Protein AF-A0A959QXX7-F1 (afdb_monomer_lite)

Structure (mmCIF, N/CA/C/O backbone):
data_AF-A0A959QXX7-F1
#
_entry.id   AF-A0A959QXX7-F1
#
loop_
_atom_site.group_PDB
_atom_site.id
_atom_site.type_symbol
_atom_site.label_atom_id
_atom_site.label_alt_id
_atom_site.label_comp_id
_atom_site.label_asym_id
_atom_site.label_entity_id
_atom_site.label_seq_id
_atom_site.pdbx_PDB_ins_code
_atom_site.Cartn_x
_atom_site.Cartn_y
_atom_site.Cartn_z
_atom_site.occupancy
_atom_site.B_iso_or_equiv
_atom_site.auth_seq_id
_atom_site.auth_comp_id
_atom_site.auth_asym_id
_atom_site.auth_atom_id
_atom_site.pdbx_PDB_model_num
ATOM 1 N N . MET A 1 1 ? -19.538 3.947 25.540 1.00 48.78 1 MET A N 1
ATOM 2 C CA . MET A 1 1 ? -19.580 2.472 25.469 1.00 48.78 1 MET A CA 1
ATOM 3 C C . MET A 1 1 ? -18.160 1.933 25.511 1.00 48.78 1 MET A C 1
ATOM 5 O O . MET A 1 1 ? -17.312 2.481 24.821 1.00 48.78 1 MET A O 1
ATOM 9 N N . SER A 1 2 ? -17.869 0.932 26.348 1.00 59.78 2 SER A N 1
ATOM 10 C CA . SER A 1 2 ? -16.545 0.296 26.402 1.00 59.78 2 SER A CA 1
ATOM 11 C C . SER A 1 2 ? -16.569 -1.019 25.629 1.00 59.78 2 SER A C 1
ATOM 13 O O . SER A 1 2 ? -17.333 -1.920 25.980 1.00 59.78 2 SER A O 1
ATOM 15 N N . ILE A 1 3 ? -15.719 -1.147 24.611 1.00 69.38 3 ILE A N 1
ATOM 16 C CA . ILE A 1 3 ? -15.466 -2.434 23.955 1.00 69.38 3 ILE A CA 1
ATOM 17 C C . ILE A 1 3 ? -14.959 -3.412 25.021 1.00 69.38 3 ILE A C 1
ATOM 19 O O . ILE A 1 3 ? -14.098 -3.061 25.828 1.00 69.38 3 ILE A O 1
ATOM 23 N N . SER A 1 4 ? -15.487 -4.639 25.036 1.00 77.62 4 SER A N 1
ATOM 24 C CA . SER A 1 4 ? -14.953 -5.693 25.902 1.00 77.62 4 SER A CA 1
ATOM 25 C C . SER A 1 4 ? -13.479 -5.928 25.575 1.00 77.62 4 SER A C 1
ATOM 27 O O . SER A 1 4 ? -13.131 -6.159 24.418 1.00 77.62 4 SER A O 1
ATOM 29 N N . GLU A 1 5 ? -12.613 -5.913 26.587 1.00 77.19 5 GLU A N 1
ATOM 30 C CA . GLU A 1 5 ? -11.161 -6.021 26.411 1.00 77.19 5 GLU A CA 1
ATOM 31 C C . GLU A 1 5 ? -10.751 -7.268 25.609 1.00 77.19 5 GLU A C 1
ATOM 33 O O . GLU A 1 5 ? -9.861 -7.198 24.765 1.00 77.19 5 GLU A O 1
ATOM 38 N N . LYS A 1 6 ? -11.475 -8.385 25.766 1.00 79.06 6 LYS A N 1
ATOM 39 C CA . LYS A 1 6 ? -11.270 -9.599 24.956 1.00 79.06 6 LYS A CA 1
ATOM 40 C C . LYS A 1 6 ? -11.526 -9.359 23.467 1.00 79.06 6 LYS A C 1
ATOM 42 O O . LYS A 1 6 ? -10.689 -9.704 22.639 1.00 79.06 6 LYS A O 1
ATOM 47 N N . LYS A 1 7 ? -12.648 -8.718 23.138 1.00 79.00 7 LYS A N 1
ATOM 48 C CA . LYS A 1 7 ? -13.046 -8.423 21.755 1.00 79.00 7 LYS A CA 1
ATOM 49 C C . LYS A 1 7 ? -12.116 -7.392 21.114 1.00 79.00 7 LYS A C 1
ATOM 51 O O . LYS A 1 7 ? -11.762 -7.514 19.947 1.00 79.00 7 LYS A O 1
ATOM 56 N N . PHE A 1 8 ? -11.648 -6.420 21.896 1.00 81.44 8 PHE A N 1
ATOM 57 C CA . PHE A 1 8 ? -10.632 -5.470 21.452 1.00 81.44 8 PHE A CA 1
ATOM 58 C C . PHE A 1 8 ? -9.317 -6.172 21.080 1.00 81.44 8 PHE A C 1
ATOM 60 O O . PHE A 1 8 ? -8.781 -5.935 19.997 1.00 81.44 8 PHE A O 1
ATOM 67 N N . GLN A 1 9 ? -8.827 -7.079 21.935 1.00 82.19 9 GLN A N 1
ATOM 68 C CA . GLN A 1 9 ? -7.602 -7.843 21.672 1.00 82.19 9 GLN A CA 1
ATOM 69 C C . GLN A 1 9 ? -7.723 -8.751 20.440 1.00 82.19 9 GLN A C 1
ATOM 71 O O . GLN A 1 9 ? -6.764 -8.863 19.675 1.00 82.19 9 GLN A O 1
ATOM 76 N N . GLU A 1 10 ? -8.891 -9.355 20.212 1.00 85.19 10 GLU A N 1
ATOM 77 C CA . GLU A 1 10 ? -9.166 -10.147 19.006 1.00 85.19 10 GLU A CA 1
ATOM 78 C C . GLU A 1 10 ? -9.093 -9.299 17.731 1.00 85.19 10 GLU A C 1
ATOM 80 O O . GLU A 1 10 ? -8.433 -9.694 16.767 1.00 85.19 10 GLU A O 1
ATOM 85 N N . ILE A 1 11 ? -9.699 -8.108 17.739 1.00 83.94 11 ILE A N 1
ATOM 86 C CA . ILE A 1 11 ? -9.718 -7.208 16.578 1.00 83.94 11 ILE A CA 1
ATOM 87 C C . ILE A 1 11 ? -8.306 -6.705 16.238 1.00 83.94 11 ILE A C 1
ATOM 89 O O . ILE A 1 11 ? -7.951 -6.623 15.063 1.00 83.94 11 ILE A O 1
ATOM 93 N N . ILE A 1 12 ? -7.465 -6.407 17.235 1.00 86.81 12 ILE A N 1
ATOM 94 C CA . ILE A 1 12 ? -6.100 -5.906 16.994 1.00 86.81 12 ILE A CA 1
ATOM 95 C C . ILE A 1 12 ? -5.054 -7.013 16.795 1.00 86.81 12 ILE A C 1
ATOM 97 O O . ILE A 1 12 ? -3.938 -6.712 16.366 1.00 86.81 12 ILE A O 1
ATOM 101 N N . ALA A 1 13 ? -5.371 -8.281 17.084 1.00 85.81 13 ALA A N 1
ATOM 102 C CA . ALA A 1 13 ? -4.467 -9.426 16.941 1.00 85.81 13 ALA A CA 1
ATOM 103 C C . ALA A 1 13 ? -3.700 -9.502 15.601 1.00 85.81 13 ALA A C 1
ATOM 105 O O . ALA A 1 13 ? -2.492 -9.766 15.646 1.00 85.81 13 ALA A O 1
ATOM 106 N N . PRO A 1 14 ? -4.318 -9.238 14.428 1.00 86.56 14 PRO A N 1
ATOM 107 C CA . PRO A 1 14 ? -3.614 -9.294 13.147 1.00 86.56 14 PRO A CA 1
ATOM 108 C C . PRO A 1 14 ? -2.601 -8.153 12.935 1.00 86.56 14 PRO A C 1
ATOM 110 O O . PRO A 1 14 ? -1.813 -8.205 11.990 1.00 86.56 14 PRO A O 1
ATOM 113 N N . LEU A 1 15 ? -2.561 -7.129 13.798 1.00 85.94 15 LEU A N 1
ATOM 114 C CA . LEU A 1 15 ? -1.573 -6.055 13.700 1.00 85.94 15 LEU A CA 1
ATOM 115 C C . LEU A 1 15 ? -0.197 -6.456 14.267 1.00 85.94 15 LEU A C 1
ATOM 117 O O . LEU A 1 15 ? -0.089 -7.165 15.277 1.00 85.94 15 LEU A O 1
ATOM 121 N N . PRO A 1 16 ? 0.903 -5.914 13.709 1.00 85.62 16 PRO A N 1
ATOM 122 C CA . PRO A 1 16 ? 2.227 -6.059 14.308 1.00 85.62 16 PRO A CA 1
ATOM 123 C C . PRO A 1 16 ? 2.265 -5.501 15.738 1.00 85.62 16 PRO A C 1
ATOM 125 O O . PRO A 1 16 ? 1.595 -4.512 16.041 1.00 85.62 16 PRO A O 1
ATOM 128 N N . ARG A 1 17 ? 3.104 -6.088 16.608 1.00 81.50 17 ARG A N 1
ATOM 129 C CA . ARG A 1 17 ? 3.233 -5.701 18.033 1.00 81.50 17 ARG A CA 1
ATOM 130 C C . ARG A 1 17 ? 3.343 -4.186 18.247 1.00 81.50 17 ARG A C 1
ATOM 132 O O . ARG A 1 17 ? 2.591 -3.635 19.039 1.00 81.50 17 ARG A O 1
ATOM 139 N N . LYS A 1 18 ? 4.190 -3.506 17.464 1.00 81.06 18 LYS A N 1
ATOM 140 C CA . LYS A 1 18 ? 4.381 -2.045 17.540 1.00 81.06 18 LYS A CA 1
ATOM 141 C C . LYS A 1 18 ? 3.080 -1.249 17.351 1.00 81.06 18 LYS A C 1
ATOM 143 O O . LYS A 1 18 ? 2.879 -0.233 18.005 1.00 81.06 18 LYS A O 1
ATOM 148 N N . HIS A 1 19 ? 2.192 -1.703 16.465 1.00 78.88 19 HIS A N 1
ATOM 149 C CA . HIS A 1 19 ? 0.908 -1.041 16.217 1.00 78.88 19 HIS A CA 1
ATOM 150 C C . HIS A 1 19 ? -0.119 -1.350 17.303 1.00 78.88 19 HIS A C 1
ATOM 152 O O . HIS A 1 19 ? -0.856 -0.452 17.701 1.00 78.88 19 HIS A O 1
ATOM 158 N N . ARG A 1 20 ? -0.126 -2.586 17.818 1.00 82.12 20 ARG A N 1
ATOM 159 C CA . ARG A 1 20 ? -0.969 -2.973 18.958 1.00 82.12 20 ARG A CA 1
ATOM 160 C C . ARG A 1 20 ? -0.647 -2.156 20.205 1.00 82.12 20 ARG A C 1
ATOM 162 O O . ARG A 1 20 ? -1.549 -1.631 20.840 1.00 82.12 20 ARG A O 1
ATOM 169 N N . GLU A 1 21 ? 0.635 -1.978 20.514 1.00 79.94 21 GLU A N 1
ATOM 170 C CA . GLU A 1 21 ? 1.068 -1.156 21.650 1.00 79.94 21 GLU A CA 1
ATOM 171 C C . GLU A 1 21 ? 0.661 0.312 21.501 1.00 79.94 21 GLU A C 1
ATOM 173 O O . GLU A 1 21 ? 0.264 0.933 22.484 1.00 79.94 21 GLU A O 1
ATOM 178 N N . LYS A 1 22 ? 0.716 0.861 20.279 1.00 79.31 22 LYS A N 1
ATOM 179 C CA . LYS A 1 22 ? 0.240 2.221 20.003 1.00 79.31 22 LYS A CA 1
ATOM 180 C C . LYS A 1 22 ? -1.262 2.339 20.275 1.00 79.31 22 LYS A C 1
ATOM 182 O O . LYS A 1 22 ? -1.649 3.244 21.003 1.00 79.31 22 LYS A O 1
ATOM 187 N N . LEU A 1 23 ? -2.062 1.399 19.762 1.00 79.50 23 LEU A N 1
ATOM 188 C CA . LEU A 1 23 ? -3.517 1.343 19.963 1.00 79.50 23 LEU A CA 1
ATOM 189 C C . LEU A 1 23 ? -3.912 1.183 21.435 1.00 79.50 23 LEU A C 1
ATOM 191 O O . LEU A 1 23 ? -4.837 1.851 21.877 1.00 79.50 23 LEU A O 1
ATOM 195 N N . ASN A 1 24 ? -3.186 0.360 22.198 1.00 74.81 24 ASN A N 1
ATOM 196 C CA . ASN A 1 24 ? -3.418 0.176 23.636 1.00 74.81 24 ASN A CA 1
ATOM 197 C C . ASN A 1 24 ? -3.127 1.445 24.459 1.00 74.81 24 ASN A C 1
ATOM 199 O O . ASN A 1 24 ? -3.660 1.599 25.552 1.00 74.81 24 ASN A O 1
ATOM 203 N N . ARG A 1 25 ? -2.237 2.323 23.976 1.00 67.69 25 ARG A N 1
ATOM 204 C CA . ARG A 1 25 ? -1.842 3.562 24.671 1.00 67.69 25 ARG A CA 1
ATOM 205 C C . ARG A 1 25 ? -2.661 4.778 24.243 1.00 67.69 25 ARG A C 1
ATOM 207 O O . ARG A 1 25 ? -2.755 5.735 25.004 1.00 67.69 25 ARG A O 1
ATOM 214 N N . SER A 1 26 ? -3.204 4.775 23.030 1.00 67.88 26 SER A N 1
ATOM 215 C CA . SER A 1 26 ? -4.039 5.861 22.517 1.00 67.88 26 SER A CA 1
ATOM 216 C C . SER A 1 26 ? -5.469 5.745 23.036 1.00 67.88 26 SER A C 1
ATOM 218 O O . SER A 1 26 ? -6.080 4.683 22.941 1.00 67.88 26 SER A O 1
ATOM 220 N N . MET A 1 27 ? -6.028 6.855 23.519 1.00 64.94 27 MET A N 1
ATOM 221 C CA . MET A 1 27 ? -7.466 6.963 23.749 1.00 64.94 27 MET A CA 1
ATOM 222 C C . MET A 1 27 ? -8.166 6.808 22.390 1.00 64.94 27 MET A C 1
ATOM 224 O O . MET A 1 27 ? -7.885 7.573 21.471 1.00 64.94 27 MET A O 1
ATOM 228 N N . LEU A 1 28 ? -8.996 5.773 22.229 1.00 69.75 28 LEU A N 1
ATOM 229 C CA . LEU A 1 28 ? -9.670 5.474 20.961 1.00 69.75 28 LEU A CA 1
ATOM 230 C C . LEU A 1 28 ? -10.682 6.578 20.647 1.00 69.75 28 LEU A C 1
ATOM 232 O O . LEU A 1 28 ? -11.799 6.569 21.162 1.00 69.75 28 LEU A O 1
ATOM 236 N N . ASN A 1 29 ? -10.282 7.529 19.810 1.00 79.81 29 ASN A N 1
ATOM 237 C CA . ASN A 1 29 ? -11.178 8.525 19.251 1.00 79.81 29 ASN A CA 1
ATOM 238 C C . ASN A 1 29 ? -11.661 8.054 17.873 1.00 79.81 29 ASN A C 1
ATOM 240 O O . ASN A 1 29 ? -10.868 7.605 17.044 1.00 79.81 29 ASN A O 1
ATOM 244 N N . VAL A 1 30 ? -12.967 8.160 17.632 1.00 81.38 30 VAL A N 1
ATOM 245 C CA . VAL A 1 30 ? -13.613 7.748 16.376 1.00 81.38 30 VAL A CA 1
ATOM 246 C C . VAL A 1 30 ? -13.002 8.505 15.193 1.00 81.38 30 VAL A C 1
ATOM 248 O O . VAL A 1 30 ? -12.652 7.893 14.189 1.00 81.38 30 VAL A O 1
ATOM 251 N N . THR A 1 31 ? -12.769 9.810 15.349 1.00 84.75 31 THR A N 1
ATOM 252 C CA . THR A 1 31 ? -12.179 10.655 14.301 1.00 84.75 31 THR A CA 1
ATOM 253 C C . THR A 1 31 ? -10.757 10.223 13.934 1.00 84.75 31 THR A C 1
ATOM 255 O O . THR A 1 31 ? -10.410 10.173 12.756 1.00 84.75 31 THR A O 1
ATOM 258 N N . ASP A 1 32 ? -9.941 9.850 14.925 1.00 85.38 32 ASP A N 1
ATOM 259 C CA . ASP A 1 32 ? -8.562 9.410 14.685 1.00 85.38 32 ASP A CA 1
ATOM 260 C C . ASP A 1 32 ? -8.530 8.053 13.966 1.00 85.38 32 ASP A C 1
ATOM 262 O O . ASP A 1 32 ? -7.727 7.847 13.056 1.00 85.38 32 ASP A O 1
ATOM 266 N N . LEU A 1 33 ? -9.428 7.132 14.337 1.00 84.62 33 LEU A N 1
ATOM 267 C CA . LEU A 1 33 ? -9.562 5.828 13.681 1.00 84.62 33 LEU A CA 1
ATOM 268 C C . LEU A 1 33 ? -10.008 5.961 12.221 1.00 84.62 33 LEU A C 1
ATOM 270 O O . LEU A 1 33 ? -9.465 5.270 11.357 1.00 84.62 33 LEU A O 1
ATOM 274 N N . GLU A 1 34 ? -10.960 6.854 11.938 1.00 88.38 34 GLU A N 1
ATOM 275 C CA . GLU A 1 34 ? -11.382 7.170 10.567 1.00 88.38 34 GLU A CA 1
ATOM 276 C C . GLU A 1 34 ? -10.217 7.719 9.748 1.00 88.38 34 GLU A C 1
ATOM 278 O O . GLU A 1 34 ? -9.956 7.244 8.639 1.00 88.38 34 GLU A O 1
ATOM 283 N N . GLN A 1 35 ? -9.459 8.655 10.321 1.00 89.88 35 GLN A N 1
ATOM 284 C CA . GLN A 1 35 ? -8.305 9.235 9.651 1.00 89.88 35 GLN A CA 1
ATOM 285 C C . GLN A 1 35 ? -7.218 8.184 9.377 1.00 89.88 35 GLN A C 1
ATOM 287 O O . GLN A 1 35 ? -6.715 8.102 8.258 1.00 89.88 35 GLN A O 1
ATOM 292 N N . TRP A 1 36 ? -6.908 7.304 10.334 1.00 88.94 36 TRP A N 1
ATOM 293 C CA . TRP A 1 36 ? -5.925 6.231 10.130 1.00 88.94 36 TRP A CA 1
ATOM 294 C C . TRP A 1 36 ? -6.378 5.181 9.102 1.00 88.94 36 TRP A C 1
ATOM 296 O O . TRP A 1 36 ? -5.546 4.621 8.372 1.00 88.94 36 TRP A O 1
ATOM 306 N N . ALA A 1 37 ? -7.682 4.901 9.020 1.00 89.19 37 ALA A N 1
ATOM 307 C CA . ALA A 1 37 ? -8.253 4.039 7.985 1.00 89.19 37 ALA A CA 1
ATOM 308 C C . ALA A 1 37 ? -8.133 4.676 6.594 1.00 89.19 37 ALA A C 1
ATOM 310 O O . ALA A 1 37 ? -7.769 3.997 5.622 1.00 89.19 37 ALA A O 1
ATOM 311 N N . GLN A 1 38 ? -8.375 5.984 6.504 1.00 92.12 38 GLN A N 1
ATOM 312 C CA . GLN A 1 38 ? -8.239 6.734 5.263 1.00 92.12 38 GLN A CA 1
ATOM 313 C C . GLN A 1 38 ? -6.777 6.835 4.816 1.00 92.12 38 GLN A C 1
ATOM 315 O O . GLN A 1 38 ? -6.480 6.497 3.671 1.00 92.12 38 GLN A O 1
ATOM 320 N N . ASP A 1 39 ? -5.847 7.129 5.727 1.00 90.38 39 ASP A N 1
ATOM 321 C CA . ASP A 1 39 ? -4.404 7.134 5.449 1.00 90.38 39 ASP A CA 1
ATOM 322 C C . ASP A 1 39 ? -3.922 5.778 4.903 1.00 90.38 39 ASP A C 1
ATOM 324 O O . ASP A 1 39 ? -3.153 5.709 3.938 1.00 90.38 39 ASP A O 1
ATOM 328 N N . SER A 1 40 ? -4.406 4.678 5.492 1.00 90.19 40 SER A N 1
ATOM 329 C CA . SER A 1 40 ? -4.094 3.319 5.028 1.00 90.19 40 SER A CA 1
ATOM 330 C C . SER A 1 40 ? -4.653 3.063 3.622 1.00 90.19 40 SER A C 1
ATOM 332 O O . SER A 1 40 ? -3.986 2.454 2.783 1.00 90.19 40 SER A O 1
ATOM 334 N N . THR A 1 41 ? -5.854 3.568 3.337 1.00 91.00 41 THR A N 1
ATOM 335 C CA . THR A 1 41 ? -6.493 3.469 2.017 1.00 91.00 41 THR A CA 1
ATOM 336 C C . THR A 1 41 ? -5.735 4.270 0.962 1.00 91.00 41 THR A C 1
ATOM 338 O O . THR A 1 41 ? -5.499 3.772 -0.141 1.00 91.00 41 THR A O 1
ATOM 341 N N . ASP A 1 42 ? -5.315 5.488 1.285 1.00 92.19 42 ASP A N 1
ATOM 342 C CA . ASP A 1 42 ? -4.597 6.355 0.354 1.00 92.19 42 ASP A CA 1
ATOM 343 C C . ASP A 1 42 ? -3.181 5.840 0.078 1.00 92.19 42 ASP A C 1
ATOM 345 O O . ASP A 1 42 ? -2.707 5.914 -1.058 1.00 92.19 42 ASP A O 1
ATOM 349 N N . ALA A 1 43 ? -2.526 5.227 1.069 1.00 89.44 43 ALA A N 1
ATOM 350 C CA . ALA A 1 43 ? -1.281 4.494 0.853 1.00 89.44 43 ALA A CA 1
ATOM 351 C C . ALA A 1 43 ? -1.461 3.335 -0.144 1.00 89.44 43 ALA A C 1
ATOM 353 O O . ALA A 1 43 ? -0.699 3.232 -1.104 1.00 89.44 43 ALA A O 1
ATOM 354 N N . MET A 1 44 ? -2.509 2.520 0.018 1.00 91.62 44 MET A N 1
ATOM 355 C CA . MET A 1 44 ? -2.817 1.433 -0.922 1.00 91.62 44 MET A CA 1
ATOM 356 C C . MET A 1 44 ? -3.113 1.950 -2.335 1.00 91.62 44 MET A C 1
ATOM 358 O O . MET A 1 44 ? -2.628 1.385 -3.315 1.00 91.62 44 MET A O 1
ATOM 362 N N . LYS A 1 45 ? -3.894 3.031 -2.460 1.00 91.50 45 LYS A N 1
ATOM 363 C CA . LYS A 1 45 ? -4.196 3.649 -3.761 1.00 91.50 45 LYS A CA 1
ATOM 364 C C . LYS A 1 45 ? -2.934 4.157 -4.446 1.00 91.50 45 LYS A C 1
ATOM 366 O O . LYS A 1 45 ? -2.793 3.953 -5.646 1.00 91.50 45 LYS A O 1
ATOM 371 N N . ARG A 1 46 ? -2.024 4.789 -3.700 1.00 88.88 46 ARG A N 1
ATOM 372 C CA . ARG A 1 46 ? -0.736 5.282 -4.211 1.00 88.88 46 ARG A CA 1
ATOM 373 C C . ARG A 1 46 ? 0.108 4.148 -4.785 1.00 88.88 46 ARG A C 1
ATOM 375 O O . ARG A 1 46 ? 0.601 4.278 -5.902 1.00 88.88 46 ARG A O 1
ATOM 382 N N . ASP A 1 47 ? 0.218 3.039 -4.054 1.00 88.31 47 ASP A N 1
ATOM 383 C CA . ASP A 1 47 ? 0.967 1.863 -4.505 1.00 88.31 47 ASP A CA 1
ATOM 384 C C . ASP A 1 47 ? 0.401 1.311 -5.824 1.00 88.31 47 ASP A C 1
ATOM 386 O O . ASP A 1 47 ? 1.168 0.952 -6.712 1.00 88.31 47 ASP A O 1
ATOM 390 N N . LEU A 1 48 ? -0.926 1.301 -6.001 1.00 89.88 48 LEU A N 1
ATOM 391 C CA . LEU A 1 48 ? -1.555 0.888 -7.263 1.00 89.88 48 LEU A CA 1
ATOM 392 C C . LEU A 1 48 ? -1.330 1.911 -8.385 1.00 89.88 48 LEU A C 1
ATOM 394 O O . LEU A 1 48 ? -0.950 1.535 -9.493 1.00 89.88 48 LEU A O 1
ATOM 398 N N . TRP A 1 49 ? -1.541 3.196 -8.094 1.00 91.25 49 TRP A N 1
ATOM 399 C CA . TRP A 1 49 ? -1.435 4.289 -9.065 1.00 91.25 49 TRP A CA 1
ATOM 400 C C . TRP A 1 49 ? -0.026 4.492 -9.603 1.00 91.25 49 TRP A C 1
ATOM 402 O O . TRP A 1 49 ? 0.124 4.921 -10.741 1.00 91.25 49 TRP A O 1
ATOM 412 N N . VAL A 1 50 ? 1.001 4.204 -8.807 1.00 88.94 50 VAL A N 1
ATOM 413 C CA . VAL A 1 50 ? 2.394 4.296 -9.259 1.00 88.94 50 VAL A CA 1
ATOM 414 C C . VAL A 1 50 ? 2.909 2.934 -9.702 1.00 88.94 50 VAL A C 1
ATOM 416 O O . VAL A 1 50 ? 3.580 2.830 -10.730 1.00 88.94 50 VAL A O 1
ATOM 419 N N . GLY A 1 51 ? 2.566 1.876 -8.968 1.00 89.50 51 GLY A N 1
ATOM 420 C CA . GLY A 1 51 ? 3.129 0.559 -9.207 1.00 89.50 51 GLY A CA 1
ATOM 421 C C . GLY A 1 51 ? 2.629 -0.109 -10.479 1.00 89.50 51 GLY A C 1
ATOM 422 O O . GLY A 1 51 ? 3.438 -0.709 -11.184 1.00 89.50 51 GLY A O 1
ATOM 423 N N . ILE A 1 52 ? 1.342 0.035 -10.824 1.00 92.00 52 ILE A N 1
ATOM 424 C CA . ILE A 1 52 ? 0.803 -0.541 -12.065 1.00 92.00 52 ILE A CA 1
ATOM 425 C C . ILE A 1 52 ? 1.415 0.149 -13.295 1.00 92.00 52 ILE A C 1
ATOM 427 O O . ILE A 1 52 ? 1.981 -0.564 -14.127 1.00 92.00 52 ILE A O 1
ATOM 431 N N . PRO A 1 53 ? 1.396 1.494 -13.432 1.00 94.19 53 PRO A N 1
ATOM 432 C CA . PRO A 1 53 ? 2.010 2.144 -14.590 1.00 94.19 53 PRO A CA 1
ATOM 433 C C . PRO A 1 53 ? 3.508 1.871 -14.712 1.00 94.19 53 PRO A C 1
ATOM 435 O O . PRO A 1 53 ? 3.986 1.591 -15.812 1.00 94.19 53 PRO A O 1
ATOM 438 N N . TRP A 1 54 ? 4.245 1.890 -13.595 1.00 93.75 54 TRP A N 1
ATOM 439 C CA . TRP A 1 54 ? 5.664 1.541 -13.607 1.00 93.75 54 TRP A CA 1
ATOM 440 C C . TRP A 1 54 ? 5.889 0.102 -14.083 1.00 93.75 54 TRP A C 1
ATOM 442 O O . TRP A 1 54 ? 6.741 -0.130 -14.938 1.00 93.75 54 TRP A O 1
ATOM 452 N N . PHE A 1 55 ? 5.106 -0.861 -13.583 1.00 93.31 55 PHE A N 1
ATOM 453 C CA . PHE A 1 55 ? 5.251 -2.268 -13.955 1.00 93.31 55 PHE A CA 1
ATOM 454 C C . PHE A 1 55 ? 4.966 -2.496 -15.442 1.00 93.31 55 PHE A C 1
ATOM 456 O O . PHE A 1 55 ? 5.704 -3.228 -16.104 1.00 93.31 55 PHE A O 1
ATOM 463 N N . VAL A 1 56 ? 3.937 -1.838 -15.984 1.00 94.50 56 VAL A N 1
ATOM 464 C CA . VAL A 1 56 ? 3.611 -1.883 -17.417 1.00 94.50 56 VAL A CA 1
ATOM 465 C C . VAL A 1 56 ? 4.751 -1.295 -18.249 1.00 94.50 56 VAL A C 1
ATOM 467 O O . VAL A 1 56 ? 5.170 -1.910 -19.230 1.00 94.50 56 VAL A O 1
ATOM 470 N N . MET A 1 57 ? 5.294 -0.145 -17.843 1.00 93.75 57 MET A N 1
ATOM 471 C CA . MET A 1 57 ? 6.406 0.509 -18.537 1.00 93.75 57 MET A CA 1
ATOM 472 C C . MET A 1 57 ? 7.677 -0.348 -18.512 1.00 93.75 57 MET A C 1
ATOM 474 O O . MET A 1 57 ? 8.290 -0.568 -19.556 1.00 93.75 57 MET A O 1
ATOM 478 N N . TYR A 1 58 ? 8.043 -0.884 -17.346 1.00 93.06 58 TYR A N 1
ATOM 479 C CA . TYR A 1 58 ? 9.205 -1.756 -17.194 1.00 93.06 58 TYR A CA 1
ATOM 480 C C . TYR A 1 58 ? 9.055 -3.052 -17.997 1.00 93.06 58 TYR A C 1
ATOM 482 O O . TYR A 1 58 ? 9.958 -3.407 -18.751 1.00 93.06 58 TYR A O 1
ATOM 490 N N . SER A 1 59 ? 7.907 -3.728 -17.898 1.00 94.00 59 SER A N 1
ATOM 491 C CA . SER A 1 59 ? 7.658 -4.988 -18.612 1.00 94.00 59 SER A CA 1
ATOM 492 C C . SER A 1 59 ? 7.675 -4.791 -20.128 1.00 94.00 59 SER A C 1
ATOM 494 O O . SER A 1 59 ? 8.259 -5.596 -20.849 1.00 94.00 59 SER A O 1
ATOM 496 N N . SER A 1 60 ? 7.098 -3.686 -20.611 1.00 93.50 60 SER A N 1
ATOM 497 C CA . SER A 1 60 ? 7.129 -3.330 -22.034 1.00 93.50 60 SER A CA 1
ATOM 498 C C . SER A 1 60 ? 8.554 -3.020 -22.499 1.00 93.50 60 SER A C 1
ATOM 500 O O . SER A 1 60 ? 8.981 -3.512 -23.541 1.00 93.50 60 SER A O 1
ATOM 502 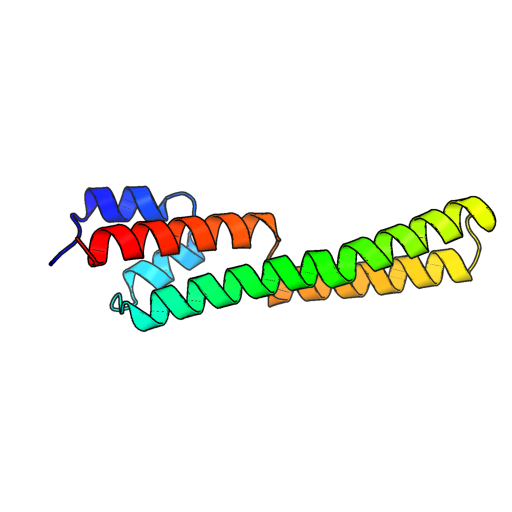N N . SER A 1 61 ? 9.321 -2.262 -21.705 1.00 92.56 61 SER A N 1
ATOM 503 C CA . SER A 1 61 ? 10.728 -1.961 -2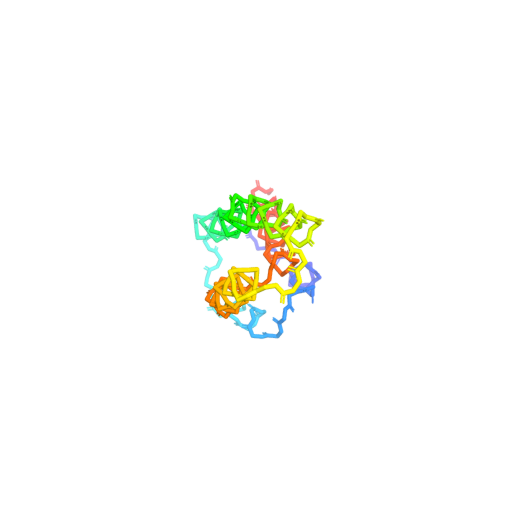2.000 1.00 92.56 61 SER A CA 1
ATOM 504 C C . SER A 1 61 ? 11.580 -3.228 -22.046 1.00 92.56 61 SER A C 1
ATOM 506 O O . SER A 1 61 ? 12.401 -3.393 -22.945 1.00 92.56 61 SER A O 1
ATOM 508 N N . LEU A 1 62 ? 11.358 -4.149 -21.108 1.00 93.88 62 LEU A N 1
ATOM 509 C CA . LEU A 1 62 ? 12.060 -5.424 -21.055 1.00 93.88 62 LEU A CA 1
ATOM 510 C C . LEU A 1 62 ? 11.736 -6.301 -22.270 1.00 93.88 62 LEU A C 1
ATOM 512 O O . LEU A 1 62 ? 12.638 -6.928 -22.815 1.00 93.88 62 LEU A O 1
ATOM 516 N N . PHE A 1 63 ? 10.479 -6.323 -22.717 1.00 94.38 63 PHE A N 1
ATOM 517 C CA . PHE A 1 63 ? 10.065 -7.128 -23.866 1.00 94.38 63 PHE A CA 1
ATOM 518 C C . PHE A 1 63 ? 10.591 -6.581 -25.201 1.00 94.38 63 PHE A C 1
ATOM 520 O O . PHE A 1 63 ? 11.008 -7.355 -26.057 1.00 94.38 63 PHE A O 1
ATOM 527 N N . VAL A 1 64 ? 10.590 -5.256 -25.378 1.00 93.38 64 VAL A N 1
ATOM 528 C CA . VAL A 1 64 ? 10.993 -4.614 -26.641 1.00 93.38 64 VAL A CA 1
ATOM 529 C C . VAL A 1 64 ? 12.509 -4.438 -26.740 1.00 93.38 64 VAL A C 1
ATOM 531 O O . VAL A 1 64 ? 13.090 -4.700 -27.790 1.00 93.38 64 VAL A O 1
ATOM 534 N N . PHE A 1 65 ? 13.157 -3.990 -25.663 1.00 91.00 65 PHE A N 1
ATOM 535 C CA . PHE A 1 65 ? 14.571 -3.596 -25.677 1.00 91.00 65 PHE A CA 1
ATOM 536 C C . PHE A 1 65 ? 15.492 -4.587 -24.953 1.00 91.00 65 PHE A C 1
ATOM 538 O O . PHE A 1 65 ? 16.712 -4.501 -25.095 1.00 91.00 65 PHE A O 1
ATOM 545 N N . GLY A 1 66 ? 14.948 -5.527 -24.174 1.00 89.88 66 GLY A N 1
ATOM 546 C CA . GLY A 1 66 ? 15.740 -6.439 -23.349 1.00 89.88 66 GLY A CA 1
ATOM 547 C C . GLY A 1 66 ? 16.478 -5.727 -22.208 1.00 89.88 66 GLY A C 1
ATOM 548 O O . GLY A 1 66 ? 16.067 -4.667 -21.726 1.00 89.88 66 GLY A O 1
ATOM 549 N N . PHE A 1 67 ? 17.595 -6.314 -21.770 1.00 89.81 67 PHE A N 1
ATOM 550 C CA . PHE A 1 67 ? 18.452 -5.797 -20.694 1.00 89.81 67 PHE A CA 1
ATOM 551 C C . PHE A 1 67 ? 19.406 -4.696 -21.177 1.00 89.81 67 PHE A C 1
ATOM 553 O O . PHE A 1 67 ? 20.625 -4.807 -21.072 1.00 89.81 67 PHE A O 1
ATOM 560 N N . GLN A 1 68 ? 18.849 -3.619 -21.719 1.00 91.94 68 GLN A N 1
ATOM 561 C CA . GLN A 1 68 ? 19.608 -2.408 -22.019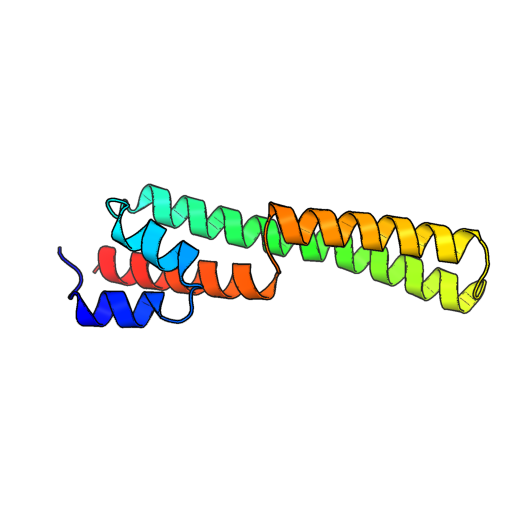 1.00 91.94 68 GLN A CA 1
ATOM 562 C C . GLN A 1 68 ? 19.680 -1.477 -20.805 1.00 91.94 68 GLN A C 1
ATOM 564 O O . GLN A 1 68 ? 18.870 -1.562 -19.879 1.00 91.94 68 GLN A O 1
ATOM 569 N N . ASN A 1 69 ? 20.633 -0.541 -20.838 1.00 92.12 69 ASN A N 1
ATOM 570 C CA . ASN A 1 69 ? 20.852 0.433 -19.767 1.00 92.12 69 ASN A CA 1
ATOM 571 C C . ASN A 1 69 ? 19.566 1.188 -19.390 1.00 92.12 69 ASN A C 1
ATOM 573 O O . ASN A 1 69 ? 19.312 1.377 -18.208 1.00 92.12 69 ASN A O 1
ATOM 577 N N . SER A 1 70 ? 18.718 1.545 -20.361 1.00 89.75 70 SER A N 1
ATOM 578 C CA . SER A 1 70 ? 17.424 2.207 -20.128 1.00 89.75 70 SER A CA 1
ATOM 579 C C . SER A 1 70 ? 16.452 1.349 -19.306 1.00 89.75 70 SER A C 1
ATOM 581 O O . SER A 1 70 ? 15.885 1.832 -18.324 1.00 89.75 70 SER A O 1
ATOM 583 N N . THR A 1 71 ? 16.300 0.067 -19.651 1.00 91.38 71 THR A N 1
ATOM 584 C CA . THR A 1 71 ? 15.474 -0.896 -18.905 1.00 91.38 71 THR A CA 1
ATOM 585 C C . THR A 1 71 ? 16.000 -1.088 -17.480 1.00 91.38 71 THR A C 1
ATOM 587 O O . THR A 1 71 ? 15.220 -1.105 -16.527 1.00 91.38 71 THR A O 1
A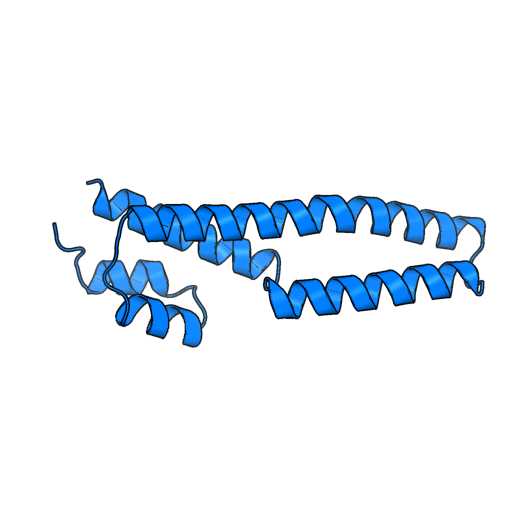TOM 590 N N . ILE A 1 72 ? 17.325 -1.169 -17.311 1.00 92.81 72 ILE A N 1
ATOM 591 C CA . ILE A 1 72 ? 17.966 -1.277 -15.991 1.00 92.81 72 ILE A CA 1
ATOM 592 C C . ILE A 1 72 ? 17.740 0.003 -15.173 1.00 92.81 72 ILE A C 1
ATOM 594 O O . ILE A 1 72 ? 17.406 -0.075 -13.993 1.00 92.81 72 ILE A O 1
ATOM 598 N N . THR A 1 73 ? 17.856 1.186 -15.779 1.00 93.25 73 THR A N 1
ATOM 599 C CA . THR A 1 73 ? 17.571 2.459 -15.101 1.00 93.25 73 THR A CA 1
ATOM 600 C C . THR A 1 73 ? 16.118 2.527 -14.623 1.00 93.25 73 THR A C 1
ATOM 602 O O . THR A 1 73 ? 15.881 2.881 -13.467 1.00 93.25 73 THR A O 1
ATOM 605 N N . LEU A 1 74 ? 15.149 2.130 -15.457 1.00 92.81 74 LEU A N 1
ATOM 606 C CA . LEU A 1 74 ? 13.734 2.054 -15.065 1.00 92.81 74 LEU A CA 1
ATOM 607 C C . LEU A 1 74 ? 13.508 1.088 -13.894 1.00 92.81 74 LEU A C 1
ATOM 609 O O . LEU A 1 74 ? 12.741 1.408 -12.979 1.00 92.81 74 LEU A O 1
ATOM 613 N N . LEU A 1 75 ? 14.199 -0.057 -13.895 1.00 93.62 75 LEU A N 1
ATOM 614 C CA . LEU A 1 75 ? 14.163 -1.010 -12.787 1.00 93.62 75 LEU A CA 1
ATOM 615 C C . LEU A 1 75 ? 14.661 -0.370 -11.490 1.00 93.62 75 LEU A C 1
ATOM 617 O O . LEU A 1 75 ? 13.964 -0.410 -10.479 1.00 93.62 75 LEU A O 1
ATOM 621 N N . VAL A 1 76 ? 15.846 0.244 -11.523 1.00 95.12 76 VAL A N 1
ATOM 622 C CA . VAL A 1 76 ? 16.480 0.848 -10.342 1.00 95.12 76 VAL A CA 1
ATOM 623 C C . VAL A 1 76 ? 15.621 1.974 -9.766 1.00 95.12 76 VAL A C 1
ATOM 625 O O . VAL A 1 76 ? 15.403 2.007 -8.555 1.00 95.12 76 VAL A O 1
ATOM 628 N N . ILE A 1 77 ? 15.072 2.854 -10.612 1.00 93.44 77 ILE A N 1
ATOM 629 C CA . ILE A 1 77 ? 14.164 3.928 -10.175 1.00 93.44 77 ILE A CA 1
ATOM 630 C C . ILE A 1 77 ? 12.934 3.343 -9.472 1.00 93.44 77 ILE A C 1
ATOM 632 O O . ILE A 1 77 ? 12.555 3.808 -8.395 1.00 93.44 77 ILE A O 1
ATOM 636 N N . GLY A 1 78 ? 12.341 2.294 -10.047 1.00 92.06 78 GLY A N 1
ATOM 637 C CA . GLY A 1 78 ? 11.212 1.597 -9.439 1.00 92.06 78 GLY A CA 1
ATOM 638 C C . GLY A 1 78 ? 11.552 1.001 -8.085 1.00 92.06 78 GLY A C 1
ATOM 639 O O . GLY A 1 78 ? 10.854 1.251 -7.107 1.00 92.06 78 GLY A O 1
ATOM 640 N N . VAL A 1 79 ? 12.657 0.259 -8.002 1.00 93.19 79 VAL A N 1
ATOM 641 C CA . VAL A 1 79 ? 13.118 -0.368 -6.756 1.00 93.19 79 VAL A CA 1
ATOM 642 C C . VAL A 1 79 ? 13.343 0.681 -5.667 1.00 93.19 79 VAL A C 1
ATOM 644 O O . VAL A 1 79 ? 12.860 0.502 -4.550 1.00 93.19 79 VAL A O 1
ATOM 647 N N . ILE A 1 80 ? 13.996 1.804 -5.983 1.00 94.38 80 ILE A N 1
ATOM 648 C CA . ILE A 1 80 ? 14.186 2.914 -5.036 1.00 94.38 80 ILE A CA 1
ATOM 649 C C . ILE A 1 80 ? 12.836 3.455 -4.552 1.00 94.38 80 ILE A C 1
ATOM 651 O O . ILE A 1 80 ? 12.640 3.620 -3.344 1.00 94.38 80 ILE A O 1
ATOM 655 N N . TYR A 1 81 ? 11.890 3.687 -5.466 1.00 90.31 81 TYR A N 1
ATOM 656 C CA . TYR A 1 81 ? 10.553 4.160 -5.113 1.00 90.31 81 TYR A CA 1
ATOM 657 C C . TYR A 1 81 ? 9.807 3.174 -4.203 1.00 90.31 81 TYR A C 1
ATOM 659 O O . TYR A 1 81 ? 9.281 3.580 -3.167 1.00 90.31 81 TYR A O 1
ATOM 667 N N . PHE A 1 82 ? 9.775 1.882 -4.542 1.00 90.19 82 PHE A N 1
ATOM 668 C CA . PHE A 1 82 ? 9.061 0.887 -3.738 1.00 90.19 82 PHE A CA 1
ATOM 669 C C . PHE A 1 82 ? 9.710 0.664 -2.380 1.00 90.19 82 PHE A C 1
ATOM 671 O O . PHE A 1 82 ? 8.989 0.503 -1.398 1.00 90.19 82 PHE A O 1
ATOM 678 N N . MET A 1 83 ? 11.043 0.711 -2.290 1.00 92.06 83 MET A N 1
ATOM 679 C CA . MET A 1 83 ? 11.725 0.698 -0.996 1.00 92.06 83 MET A CA 1
ATOM 680 C C . MET A 1 83 ? 11.290 1.898 -0.154 1.00 92.06 83 MET A C 1
ATOM 682 O O . MET A 1 83 ? 10.876 1.726 0.992 1.00 92.06 83 MET A O 1
ATOM 686 N N . TYR A 1 84 ? 11.308 3.104 -0.725 1.00 91.44 84 TYR A N 1
ATOM 687 C CA . TYR A 1 84 ? 10.848 4.303 -0.028 1.00 91.44 84 TYR A CA 1
ATOM 688 C C . TYR A 1 84 ? 9.381 4.193 0.419 1.00 91.4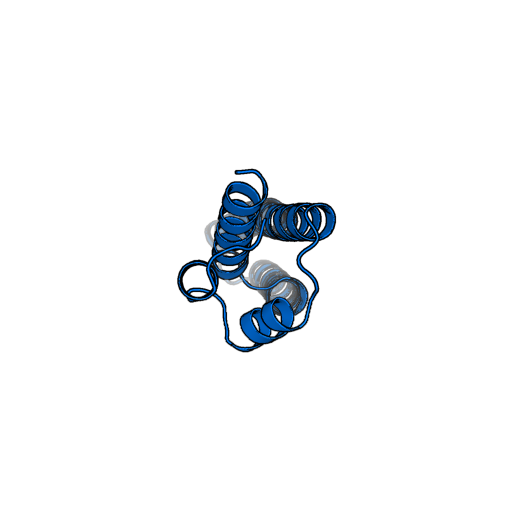4 84 TYR A C 1
ATOM 690 O O . TYR A 1 84 ? 9.078 4.467 1.583 1.00 91.44 84 TYR A O 1
ATOM 698 N N . SER A 1 85 ? 8.479 3.761 -0.472 1.00 88.31 85 SER A N 1
ATOM 699 C CA . SER A 1 85 ? 7.054 3.594 -0.155 1.00 88.31 85 SER A CA 1
ATOM 700 C C . SER A 1 85 ? 6.857 2.570 0.964 1.00 88.31 85 SER A C 1
ATOM 702 O O . SER A 1 85 ? 6.175 2.852 1.950 1.00 88.31 85 SER A O 1
ATOM 704 N N . TYR A 1 86 ? 7.550 1.430 0.885 1.00 87.19 86 TYR A N 1
ATOM 705 C CA . TYR A 1 86 ? 7.500 0.375 1.893 1.00 87.19 86 TYR A CA 1
ATOM 706 C C . TYR A 1 86 ? 7.950 0.867 3.273 1.00 87.19 86 TYR A C 1
ATOM 708 O O . TYR A 1 86 ? 7.272 0.607 4.268 1.00 87.19 86 TYR A O 1
ATOM 716 N N . PHE A 1 87 ? 9.063 1.602 3.357 1.00 87.75 87 PHE A N 1
ATOM 717 C CA . PHE A 1 87 ? 9.549 2.121 4.638 1.00 87.75 87 PHE A CA 1
ATOM 718 C C . PHE A 1 87 ? 8.665 3.237 5.200 1.00 87.75 87 PHE A C 1
ATOM 720 O O . PHE A 1 87 ? 8.458 3.294 6.413 1.00 87.75 87 PHE A O 1
ATOM 727 N N . LYS A 1 88 ? 8.143 4.123 4.344 1.00 86.38 88 LYS A N 1
ATOM 728 C CA . LYS A 1 88 ? 7.380 5.296 4.788 1.00 86.38 88 LYS A CA 1
ATOM 729 C C . LYS A 1 88 ? 5.920 4.981 5.099 1.00 86.38 88 LYS A C 1
ATOM 731 O O . LYS A 1 88 ? 5.392 5.465 6.097 1.00 86.38 88 LYS A O 1
ATOM 736 N N . PHE A 1 89 ? 5.267 4.191 4.257 1.00 84.38 89 PHE A N 1
ATOM 737 C CA . PHE A 1 89 ? 3.828 3.934 4.333 1.00 84.38 89 PHE A CA 1
ATOM 738 C C . PHE A 1 89 ? 3.502 2.492 4.745 1.00 84.38 89 PHE A C 1
ATOM 740 O O . PHE A 1 89 ? 2.374 2.207 5.150 1.00 84.38 89 PHE A O 1
ATOM 747 N N . GLY A 1 90 ? 4.483 1.588 4.739 1.00 85.38 90 GLY A N 1
ATOM 748 C CA . GLY A 1 90 ? 4.267 0.157 4.941 1.00 85.38 90 GLY A CA 1
ATOM 749 C C . GLY A 1 90 ? 3.883 -0.548 3.642 1.00 85.38 90 GLY A C 1
ATOM 750 O O . GLY A 1 90 ? 3.653 0.081 2.616 1.00 85.38 90 GLY A O 1
ATOM 751 N N . SER A 1 91 ? 3.807 -1.877 3.684 1.00 86.38 91 SER A N 1
ATOM 752 C CA . SER A 1 91 ? 3.368 -2.650 2.523 1.00 86.38 91 SER A CA 1
ATOM 753 C C . SER A 1 91 ? 1.868 -2.515 2.278 1.00 86.38 91 SER A C 1
ATOM 755 O O . SER A 1 91 ? 1.079 -2.361 3.216 1.00 86.38 91 SER A O 1
ATOM 757 N N . PHE A 1 92 ? 1.462 -2.699 1.022 1.00 86.88 92 PHE A N 1
ATOM 758 C CA . PHE A 1 92 ? 0.057 -2.803 0.633 1.00 86.88 92 PHE A CA 1
ATOM 759 C C . PHE A 1 92 ? -0.735 -3.777 1.526 1.00 86.88 92 PHE A C 1
ATOM 761 O O . PHE A 1 92 ? -1.814 -3.449 2.017 1.00 86.88 92 PHE A O 1
ATOM 768 N N . GLY A 1 93 ? -0.180 -4.967 1.795 1.00 87.25 93 GLY A N 1
ATOM 769 C CA . GLY A 1 93 ? -0.819 -5.974 2.647 1.00 87.25 93 GLY A CA 1
ATOM 770 C C . GLY A 1 93 ? -0.990 -5.514 4.095 1.00 87.25 93 GLY A C 1
ATOM 771 O O . GLY A 1 93 ? -2.052 -5.712 4.684 1.00 87.25 93 GLY A O 1
ATOM 772 N N . LEU A 1 94 ? 0.017 -4.842 4.656 1.00 88.06 94 LEU A N 1
ATOM 773 C CA . LEU A 1 94 ? -0.064 -4.295 6.008 1.00 88.06 94 LEU A CA 1
ATOM 774 C C . LEU A 1 94 ? -1.123 -3.189 6.105 1.00 88.06 94 LEU A C 1
ATOM 776 O O . LEU A 1 94 ? -1.880 -3.158 7.073 1.00 88.06 94 LEU A O 1
ATOM 780 N N . ASN A 1 95 ? -1.211 -2.317 5.101 1.00 89.50 95 ASN A N 1
ATOM 781 C CA . ASN A 1 95 ? -2.215 -1.253 5.057 1.00 89.50 95 ASN A CA 1
ATOM 782 C C . ASN A 1 95 ? -3.637 -1.801 4.890 1.00 89.50 95 ASN A C 1
ATOM 784 O O . ASN A 1 95 ? -4.559 -1.301 5.531 1.00 89.50 95 ASN A O 1
ATOM 788 N N . ARG A 1 96 ? -3.806 -2.899 4.144 1.00 90.56 96 ARG A N 1
ATOM 789 C CA . ARG A 1 96 ? -5.083 -3.622 4.069 1.00 90.56 96 ARG A CA 1
ATOM 790 C C . ARG A 1 96 ? -5.510 -4.167 5.432 1.00 90.56 96 ARG A C 1
ATOM 792 O O . ARG A 1 96 ? -6.658 -3.995 5.824 1.00 90.56 96 ARG A O 1
ATOM 799 N N . VAL A 1 97 ? -4.588 -4.792 6.168 1.00 90.31 97 VAL A N 1
ATOM 800 C CA . VAL A 1 97 ? -4.869 -5.293 7.524 1.00 90.31 97 VAL A CA 1
ATOM 801 C C . VAL A 1 97 ? -5.205 -4.141 8.471 1.00 90.31 97 VAL A C 1
ATOM 803 O O . VAL A 1 97 ? -6.205 -4.219 9.176 1.00 90.31 97 VAL A O 1
ATOM 806 N N . ARG A 1 98 ? -4.420 -3.055 8.461 1.00 89.19 98 ARG A N 1
ATOM 807 C CA . ARG A 1 98 ? -4.679 -1.857 9.280 1.00 89.19 98 ARG A CA 1
ATOM 808 C C . ARG A 1 98 ? -6.074 -1.298 9.046 1.00 89.19 98 ARG A C 1
ATOM 810 O O . ARG A 1 98 ? -6.808 -1.118 10.010 1.00 89.19 98 ARG A O 1
ATOM 817 N N . ARG A 1 99 ? -6.449 -1.095 7.783 1.00 91.06 99 ARG A N 1
ATOM 818 C CA . ARG A 1 99 ? -7.775 -0.603 7.410 1.00 91.06 99 ARG A CA 1
ATOM 819 C C . ARG A 1 99 ? -8.886 -1.488 7.978 1.00 91.06 99 ARG A C 1
ATOM 821 O O . ARG A 1 99 ? -9.757 -0.968 8.661 1.00 91.06 99 ARG A O 1
ATOM 828 N N . ASN A 1 100 ? -8.815 -2.801 7.757 1.00 89.69 100 ASN A N 1
ATOM 829 C CA . ASN A 1 100 ? -9.834 -3.735 8.245 1.00 89.69 100 ASN A CA 1
ATOM 830 C C . ASN A 1 100 ? -9.968 -3.697 9.775 1.00 89.69 100 ASN A C 1
ATOM 832 O O . ASN A 1 100 ? -11.072 -3.76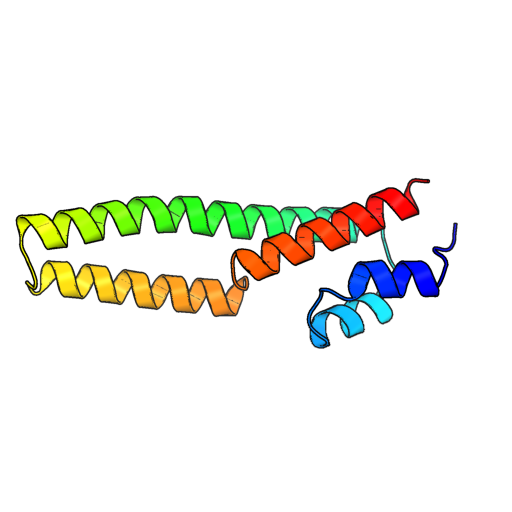3 10.303 1.00 89.69 100 ASN A O 1
ATOM 836 N N . VAL A 1 101 ? -8.845 -3.582 10.491 1.00 89.00 101 VAL A N 1
ATOM 837 C CA . VAL A 1 101 ? -8.847 -3.475 11.956 1.00 89.00 101 VAL A CA 1
ATOM 838 C C . VAL A 1 101 ? -9.474 -2.160 12.413 1.00 89.00 101 VAL A C 1
ATOM 840 O O . VAL A 1 101 ? -10.280 -2.168 13.337 1.00 89.00 101 VAL A O 1
ATOM 843 N N . TYR A 1 102 ? -9.144 -1.037 11.774 1.00 88.81 102 TYR A N 1
ATOM 844 C CA . TYR A 1 102 ? -9.726 0.262 12.122 1.00 88.81 102 TYR A CA 1
ATOM 845 C C . TYR A 1 102 ? -11.224 0.330 11.811 1.00 88.81 102 TYR A C 1
ATOM 847 O O . TYR A 1 102 ? -11.983 0.816 12.644 1.00 88.81 102 TYR A O 1
ATOM 855 N N . GLU A 1 103 ? -11.665 -0.215 10.676 1.00 87.75 103 GLU A N 1
ATOM 856 C CA . GLU A 1 103 ? -13.089 -0.331 10.335 1.00 87.75 103 GLU A CA 1
ATOM 857 C C . GLU A 1 103 ? -13.836 -1.209 11.356 1.00 87.75 103 GLU A C 1
ATOM 859 O O . GLU A 1 103 ? -14.868 -0.789 11.874 1.00 87.75 103 GLU A O 1
ATOM 864 N N . ALA A 1 104 ? -13.278 -2.362 11.745 1.00 87.31 104 ALA A N 1
ATOM 865 C CA . ALA A 1 104 ? -13.875 -3.229 12.766 1.00 87.31 104 ALA A CA 1
ATOM 866 C C . ALA A 1 104 ? -13.961 -2.557 14.152 1.00 87.31 104 ALA A C 1
ATOM 868 O O . ALA A 1 104 ? -14.940 -2.743 14.875 1.00 87.31 104 ALA A O 1
ATOM 869 N N . LEU A 1 105 ? -12.958 -1.752 14.528 1.00 85.75 105 LEU A N 1
ATOM 870 C CA . LEU A 1 105 ? -12.999 -0.959 15.763 1.00 85.75 105 LEU A CA 1
ATOM 871 C C . LEU A 1 105 ? -14.065 0.142 15.699 1.00 85.75 105 LEU A C 1
ATOM 873 O O . LEU A 1 105 ? -14.768 0.360 16.683 1.00 85.75 105 LEU A O 1
ATOM 877 N N . LEU A 1 106 ? -14.208 0.818 14.557 1.00 86.19 106 LEU A N 1
ATOM 878 C CA . LEU A 1 106 ? -15.227 1.850 14.351 1.00 86.19 106 LEU A CA 1
ATOM 879 C C . LEU A 1 106 ? -16.647 1.284 14.408 1.00 86.19 106 LEU A C 1
ATOM 881 O O . LEU A 1 106 ? -17.513 1.890 15.037 1.00 86.19 106 LEU A O 1
ATOM 885 N N . GLU A 1 107 ? -16.888 0.131 13.781 1.00 87.06 107 GLU A N 1
ATOM 886 C CA . GLU A 1 107 ? -18.186 -0.551 13.841 1.00 87.06 107 GLU A CA 1
ATOM 887 C C . GLU A 1 107 ? -18.581 -0.904 15.275 1.00 87.06 107 GLU A C 1
ATOM 889 O O . GLU A 1 107 ? -19.746 -0.767 15.644 1.00 87.06 107 GLU A O 1
ATOM 894 N N . GLU A 1 108 ? -17.621 -1.332 16.091 1.00 83.56 108 GLU A N 1
ATOM 895 C CA . GLU A 1 108 ? -17.883 -1.689 17.482 1.00 83.56 108 GLU A CA 1
ATOM 896 C C . GLU A 1 108 ? -18.048 -0.459 18.390 1.00 83.56 108 GLU A C 1
ATOM 898 O O . GLU A 1 108 ? -18.804 -0.520 19.352 1.00 83.56 108 GLU A O 1
ATOM 903 N N . LEU A 1 109 ? -17.389 0.667 18.088 1.00 80.94 109 LEU A N 1
ATOM 904 C CA . LEU A 1 109 ? -17.567 1.930 18.824 1.00 80.94 109 LEU A CA 1
ATOM 905 C C . LEU A 1 109 ? -18.880 2.652 18.492 1.00 80.94 109 LEU A C 1
ATOM 907 O O . LEU A 1 109 ? -19.352 3.449 19.302 1.00 80.94 109 LEU A O 1
ATOM 911 N N . ARG A 1 110 ? -19.432 2.425 17.294 1.00 78.06 110 ARG A N 1
ATOM 912 C CA . ARG A 1 110 ? -20.694 3.025 16.829 1.00 78.06 110 ARG A CA 1
ATOM 913 C C . ARG A 1 110 ? -21.938 2.210 17.212 1.00 78.06 110 ARG A C 1
ATOM 915 O O . ARG A 1 110 ? -23.044 2.706 17.004 1.00 78.06 110 ARG A O 1
ATOM 922 N N . LYS A 1 111 ? -21.765 0.986 17.720 1.00 69.88 111 LYS A N 1
ATOM 923 C CA . LYS A 1 111 ? -22.828 0.155 18.310 1.00 69.88 111 LYS A CA 1
ATOM 924 C C . LYS A 1 111 ? -23.064 0.521 19.773 1.00 69.88 111 LYS A C 1
ATOM 926 O O . LYS A 1 111 ? -24.249 0.512 20.167 1.00 69.88 111 LYS A O 1
#

Sequence (111 aa):
MSISEKKFQEIIAPLPRKHREKLNRSMLNVTDLEQWAQDSTDAMKRDLWVGIPWFVMYSSSLFVFGFQNSTITLLVIGVIYFMYSYFKFGSFGLNRVRRNVYEALLEELRK

Radius of gyration: 18.88 Å; chains: 1; bounding box: 44×21×53 Å

Foldseek 3Di:
DDDDPVVLCVLCVVADPVVVVVVVPDDDDLVVLVVLLVLLVVLLVVCCVPVVVLVVVLVVCCVPPNPDPVSVVSVVVVVVVVVVSCVPSNDNVNSVSSNSSSVVVSVSVVD

Secondary structure (DSSP, 8-state):
-PPPHHHHHHHHTTS-HHHHHHHHHS---HHHHHHHHHHHHHHHHHHHHHHHHHHHHHHHHHHHH-S-HHHHHHHHHHHHHHHHHHHHH--HHHHHHHHHHHHHHHHHH--

pLDDT: mean 86.38, std 7.8, range [48.78, 95.12]